Protein AF-A0A3N5FG93-F1 (afdb_monomer_lite)

Radius of gyration: 12.85 Å; chains: 1; bounding box: 32×22×36 Å

Foldseek 3Di:
DQDLQNQLVCLLVVVDALLRVLVVVVVVCVVPCVPVVPDPDDPNVVSNVQRVVLSVCSVVVNDPDSRRSPDDDDDD

Structure (mmCIF, N/CA/C/O backbone):
data_AF-A0A3N5FG93-F1
#
_entry.id   AF-A0A3N5FG93-F1
#
loop_
_atom_site.group_PDB
_atom_site.id
_atom_site.type_symbol
_atom_site.label_atom_id
_atom_site.label_alt_id
_atom_site.label_comp_id
_atom_site.label_asym_id
_atom_site.label_entity_id
_atom_site.label_seq_id
_atom_site.pdbx_PDB_ins_code
_atom_site.Cartn_x
_atom_site.Cartn_y
_atom_site.Cartn_z
_atom_site.occupancy
_atom_site.B_iso_or_equiv
_atom_site.auth_seq_id
_atom_site.auth_comp_id
_atom_site.auth_asym_id
_atom_site.auth_atom_id
_atom_site.pdbx_PDB_model_num
ATOM 1 N N . MET A 1 1 ? -7.557 10.201 -9.201 1.00 70.25 1 MET A N 1
ATOM 2 C CA . MET A 1 1 ? -6.190 10.084 -8.647 1.00 70.25 1 MET A CA 1
ATOM 3 C C . MET A 1 1 ? -6.356 9.886 -7.151 1.00 70.25 1 MET A C 1
ATOM 5 O O . MET A 1 1 ? -7.037 10.701 -6.554 1.00 70.25 1 MET A O 1
ATOM 9 N N . LEU A 1 2 ? -5.883 8.773 -6.589 1.00 93.00 2 LEU A N 1
ATOM 10 C CA . LEU A 1 2 ? -6.032 8.479 -5.158 1.00 93.00 2 LEU A CA 1
ATOM 11 C C . LEU A 1 2 ? -4.836 9.082 -4.415 1.00 93.00 2 LEU A C 1
ATOM 13 O O . LEU A 1 2 ? -3.703 8.745 -4.760 1.00 93.00 2 LEU A O 1
ATOM 17 N N . THR A 1 3 ? -5.063 9.979 -3.454 1.00 97.50 3 THR A N 1
ATOM 18 C CA . THR A 1 3 ? -3.973 10.525 -2.630 1.00 97.50 3 THR A CA 1
ATOM 19 C C . THR A 1 3 ? -3.661 9.605 -1.449 1.00 97.50 3 THR A C 1
ATOM 21 O O . THR A 1 3 ? -4.454 8.733 -1.093 1.00 97.50 3 THR A O 1
ATOM 24 N N . ILE A 1 4 ? -2.507 9.811 -0.813 1.00 97.19 4 ILE A N 1
ATOM 25 C CA . ILE A 1 4 ? -2.118 9.082 0.403 1.00 97.19 4 ILE A CA 1
ATOM 26 C C . ILE A 1 4 ? -3.102 9.312 1.561 1.00 97.19 4 ILE A C 1
ATOM 28 O O . ILE A 1 4 ? -3.439 8.377 2.285 1.00 97.19 4 ILE A O 1
ATOM 32 N N . VAL A 1 5 ? -3.611 10.542 1.694 1.00 97.38 5 VAL A N 1
ATOM 33 C CA . VAL A 1 5 ? -4.590 10.915 2.723 1.00 97.38 5 VAL A CA 1
ATOM 34 C C . VAL A 1 5 ? -5.925 10.222 2.460 1.00 97.38 5 VAL A C 1
ATOM 36 O O . VAL A 1 5 ? -6.508 9.655 3.384 1.00 97.38 5 VAL A O 1
ATOM 39 N N . ASP A 1 6 ? -6.373 10.203 1.201 1.00 97.94 6 ASP A N 1
ATOM 40 C CA . ASP A 1 6 ? -7.608 9.515 0.815 1.00 97.94 6 ASP A CA 1
ATOM 41 C C . ASP A 1 6 ? -7.497 8.008 1.046 1.00 97.94 6 ASP A C 1
ATOM 43 O O . ASP A 1 6 ? -8.397 7.418 1.634 1.00 97.94 6 ASP A O 1
ATOM 47 N N . ALA A 1 7 ? -6.382 7.384 0.653 1.00 98.19 7 ALA A N 1
ATOM 48 C CA . ALA A 1 7 ? -6.148 5.961 0.891 1.00 98.19 7 ALA A CA 1
ATOM 49 C C . ALA A 1 7 ? -6.216 5.623 2.389 1.00 98.19 7 ALA A C 1
ATOM 51 O O . ALA A 1 7 ? -6.961 4.727 2.781 1.00 98.19 7 ALA A O 1
ATOM 52 N N . GLY A 1 8 ? -5.522 6.393 3.235 1.00 98.06 8 GLY A N 1
ATOM 53 C CA . GLY A 1 8 ? -5.556 6.203 4.687 1.00 98.06 8 GLY A CA 1
ATOM 54 C C . GLY A 1 8 ? -6.955 6.387 5.287 1.00 98.06 8 GLY A C 1
ATOM 55 O O . GLY A 1 8 ? -7.353 5.631 6.174 1.00 98.06 8 GLY A O 1
ATOM 56 N N . ARG A 1 9 ? -7.741 7.352 4.788 1.00 97.88 9 ARG A N 1
ATOM 57 C CA . ARG A 1 9 ? -9.150 7.516 5.184 1.00 97.88 9 ARG A CA 1
ATOM 58 C C . ARG A 1 9 ? -9.986 6.304 4.769 1.00 97.88 9 ARG A C 1
ATOM 60 O O . ARG A 1 9 ? -10.714 5.775 5.607 1.00 97.88 9 ARG A O 1
ATOM 67 N N . LEU A 1 10 ? -9.849 5.852 3.521 1.00 98.31 10 LEU A N 1
ATOM 68 C CA . LEU A 1 10 ? -10.612 4.727 2.979 1.00 98.31 10 LEU A CA 1
ATOM 69 C C . LEU A 1 10 ? -10.317 3.421 3.726 1.00 98.31 10 LEU A C 1
ATOM 71 O O . LEU A 1 10 ? -11.250 2.672 4.018 1.00 98.31 10 LEU A O 1
ATOM 75 N N . PHE A 1 11 ? -9.058 3.195 4.117 1.00 98.56 11 PHE A N 1
ATOM 76 C CA . PHE A 1 11 ? -8.661 2.059 4.953 1.00 98.56 11 PHE A CA 1
ATOM 77 C C . PHE A 1 11 ? -9.394 2.042 6.298 1.00 98.56 11 PHE A C 1
ATOM 79 O O . PHE A 1 11 ? -9.961 1.018 6.678 1.00 98.56 11 PHE A O 1
ATOM 86 N N . ARG A 1 12 ? -9.460 3.186 6.996 1.00 97.94 12 ARG A N 1
ATOM 87 C CA . ARG A 1 12 ? -10.165 3.297 8.288 1.00 97.94 12 ARG A CA 1
ATOM 88 C C . ARG A 1 12 ? -11.679 3.146 8.147 1.00 97.94 12 ARG A C 1
ATOM 90 O O . ARG A 1 12 ? -12.313 2.556 9.015 1.00 97.94 12 ARG A O 1
ATOM 97 N N . SER A 1 13 ? -12.256 3.626 7.044 1.00 97.50 13 SER A N 1
ATOM 98 C CA . SER A 1 13 ? -13.678 3.422 6.723 1.00 97.50 13 SER A CA 1
ATOM 99 C C . SER A 1 13 ? -14.005 2.030 6.166 1.00 97.50 13 SER A C 1
ATOM 101 O O . SER A 1 13 ? -15.177 1.714 5.995 1.00 97.50 13 SER A O 1
ATOM 103 N N . ARG A 1 14 ? -12.991 1.191 5.894 1.00 96.62 14 ARG A N 1
ATOM 104 C CA . ARG A 1 14 ? -13.111 -0.137 5.257 1.00 96.62 14 ARG A CA 1
ATOM 105 C C . ARG A 1 14 ? -13.672 -0.125 3.828 1.00 96.62 14 ARG A C 1
ATOM 107 O O . ARG A 1 14 ? -14.043 -1.170 3.306 1.00 96.62 14 ARG A O 1
ATOM 114 N N . GLU A 1 15 ? -13.693 1.034 3.180 1.00 98.06 15 GLU A N 1
ATOM 115 C CA . GLU A 1 15 ? -14.080 1.196 1.771 1.00 98.06 15 GLU A CA 1
ATOM 116 C C . GLU A 1 15 ? -12.970 0.739 0.806 1.00 98.06 15 GLU A C 1
ATOM 118 O O . GLU A 1 15 ? -13.224 0.439 -0.359 1.00 98.06 15 GLU A O 1
ATOM 123 N N . LEU A 1 16 ? -11.731 0.665 1.295 1.00 98.00 16 LEU A N 1
ATOM 124 C CA . LEU A 1 16 ? -10.573 0.124 0.591 1.00 98.00 16 LEU A CA 1
ATOM 125 C C . LEU A 1 16 ? -9.733 -0.686 1.580 1.00 98.00 16 LEU A C 1
ATOM 127 O O . LEU A 1 16 ? -9.665 -0.333 2.755 1.00 98.00 16 LEU A O 1
ATOM 131 N N . SER A 1 17 ? -9.065 -1.741 1.116 1.00 98.25 17 SER A N 1
ATOM 132 C CA . SER A 1 17 ? -8.121 -2.503 1.937 1.00 98.25 17 SER A CA 1
ATOM 133 C C . SER A 1 17 ? -6.667 -2.250 1.501 1.00 98.25 17 SER A C 1
ATOM 135 O O . SER A 1 17 ? -6.425 -2.046 0.303 1.00 98.25 17 SER A O 1
ATOM 137 N N . PRO A 1 18 ? -5.689 -2.273 2.430 1.00 98.69 18 PRO A N 1
ATOM 138 C CA . PRO A 1 18 ? -4.268 -2.231 2.089 1.00 98.69 18 PRO A CA 1
ATOM 139 C C . PRO A 1 18 ? -3.863 -3.290 1.057 1.00 98.69 18 PRO A C 1
ATOM 141 O O . PRO A 1 18 ? -3.138 -2.967 0.118 1.00 98.69 18 PRO A O 1
ATOM 144 N N . GLU A 1 19 ? -4.381 -4.520 1.170 1.00 98.69 19 GLU A N 1
ATOM 145 C CA . GLU A 1 19 ? -4.099 -5.617 0.230 1.00 98.69 19 GLU A CA 1
ATOM 146 C C . GLU A 1 19 ? -4.526 -5.242 -1.196 1.00 98.69 19 GLU A C 1
ATOM 148 O O . GLU A 1 19 ? -3.753 -5.377 -2.143 1.00 98.69 19 GLU A O 1
ATOM 153 N N . THR A 1 20 ? -5.730 -4.676 -1.339 1.00 98.44 20 THR A N 1
ATOM 154 C CA . THR A 1 20 ? -6.273 -4.240 -2.634 1.00 98.44 20 THR A CA 1
ATOM 155 C C . THR A 1 20 ? -5.402 -3.157 -3.271 1.00 98.44 20 THR A C 1
ATOM 157 O O . THR A 1 20 ? -5.168 -3.164 -4.482 1.00 98.44 20 THR A O 1
ATOM 160 N N . LEU A 1 21 ? -4.925 -2.198 -2.469 1.00 98.31 21 LEU A N 1
ATOM 161 C CA . LEU A 1 21 ? -4.092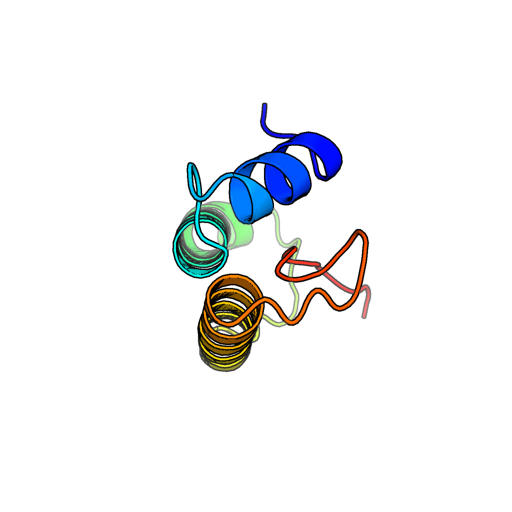 -1.114 -2.982 1.00 98.31 21 LEU A CA 1
ATOM 162 C C . LEU A 1 21 ? -2.689 -1.601 -3.369 1.00 98.31 21 LEU A C 1
ATOM 164 O O . LEU A 1 21 ? -2.168 -1.158 -4.394 1.00 98.31 21 LEU A O 1
ATOM 168 N N . VAL A 1 22 ? -2.098 -2.510 -2.585 1.00 98.50 22 VAL A N 1
ATOM 169 C CA . VAL A 1 22 ? -0.797 -3.115 -2.900 1.00 98.50 22 VAL A CA 1
ATOM 170 C C . VAL A 1 22 ? -0.857 -3.896 -4.204 1.00 98.50 22 VAL A C 1
ATOM 172 O O . VAL A 1 22 ? -0.063 -3.593 -5.091 1.00 98.50 22 VAL A O 1
ATOM 175 N N . GLU A 1 23 ? -1.819 -4.806 -4.385 1.00 98.56 23 GLU A N 1
ATOM 176 C CA . GLU A 1 23 ? -1.923 -5.573 -5.639 1.00 98.56 23 GLU A CA 1
ATOM 177 C C . GLU A 1 23 ? -2.047 -4.654 -6.856 1.00 98.56 23 GLU A C 1
ATOM 179 O O . GLU A 1 23 ? -1.325 -4.807 -7.840 1.00 98.56 23 GLU A O 1
ATOM 184 N N . LYS A 1 24 ? -2.872 -3.605 -6.754 1.00 97.88 24 LYS A N 1
ATOM 185 C CA . LYS A 1 24 ? -3.034 -2.623 -7.832 1.00 97.88 24 LYS A CA 1
ATOM 186 C C . LYS A 1 24 ? -1.719 -1.939 -8.218 1.00 97.88 24 LYS A C 1
ATOM 188 O O . LYS A 1 24 ? -1.502 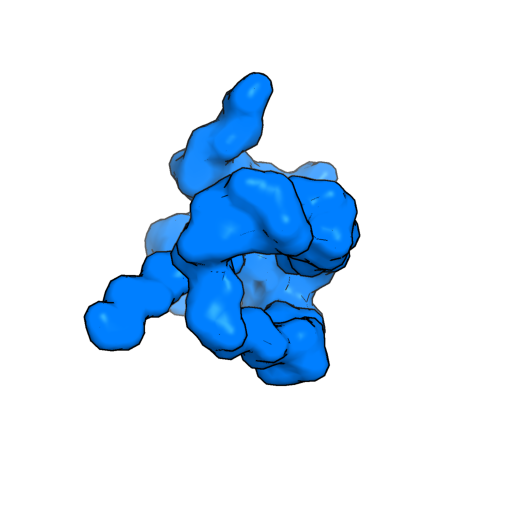-1.648 -9.399 1.00 97.88 24 LYS A O 1
ATOM 193 N N . TYR A 1 25 ? -0.860 -1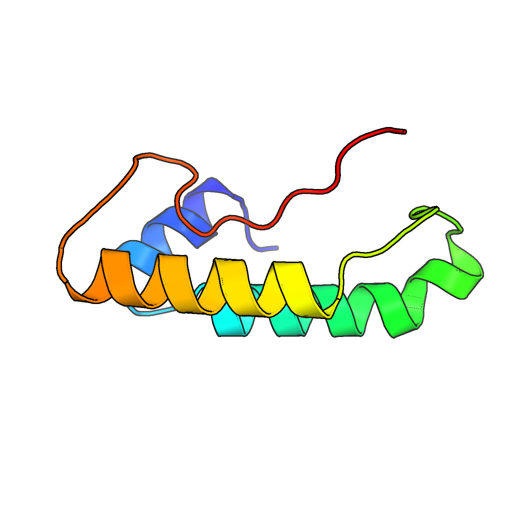.622 -7.250 1.00 97.88 25 TYR A N 1
ATOM 194 C CA . TYR A 1 25 ? 0.435 -1.011 -7.543 1.00 97.88 25 TYR A CA 1
ATOM 195 C C . TYR A 1 25 ? 1.467 -2.024 -8.024 1.00 97.88 25 TYR A C 1
ATOM 197 O O . TYR A 1 25 ? 2.199 -1.698 -8.954 1.00 97.88 25 TYR A O 1
ATOM 205 N N . LEU A 1 26 ? 1.480 -3.242 -7.484 1.00 98.56 26 LEU A N 1
ATOM 206 C CA . LEU A 1 26 ? 2.319 -4.333 -7.976 1.00 98.56 26 LEU A CA 1
ATOM 207 C C . LEU A 1 26 ? 2.012 -4.635 -9.456 1.00 98.56 26 LEU A C 1
ATOM 209 O O . LEU A 1 26 ? 2.925 -4.639 -10.284 1.00 98.56 26 LEU A O 1
ATOM 213 N N . ASP A 1 27 ? 0.739 -4.742 -9.839 1.00 98.56 27 ASP A N 1
ATOM 214 C CA . ASP A 1 27 ? 0.332 -4.915 -11.242 1.00 98.56 27 ASP A CA 1
ATOM 215 C C . ASP A 1 27 ? 0.795 -3.757 -12.133 1.00 98.56 27 ASP A C 1
ATOM 217 O O . ASP A 1 27 ? 1.285 -3.950 -13.252 1.00 98.56 27 ASP A O 1
ATOM 221 N N . ARG A 1 28 ? 0.690 -2.523 -11.628 1.00 97.62 28 ARG A N 1
ATOM 222 C CA . ARG A 1 28 ? 1.150 -1.337 -12.354 1.00 97.62 28 ARG A CA 1
ATOM 223 C C . ARG A 1 28 ? 2.668 -1.327 -12.517 1.00 97.62 28 ARG A C 1
ATOM 225 O O . ARG A 1 28 ? 3.140 -0.982 -13.598 1.00 97.62 28 ARG A O 1
ATOM 232 N N . ILE A 1 29 ? 3.420 -1.699 -11.484 1.00 98.31 29 ILE A N 1
ATOM 233 C CA . ILE A 1 29 ? 4.880 -1.823 -11.533 1.00 98.31 29 ILE A CA 1
ATOM 234 C C . ILE A 1 29 ? 5.260 -2.876 -12.572 1.00 98.31 29 ILE A C 1
ATOM 236 O O . ILE A 1 29 ? 6.052 -2.582 -13.464 1.00 98.31 29 ILE A O 1
ATOM 240 N N . LYS A 1 30 ? 4.625 -4.053 -12.538 1.00 98.44 30 LYS A N 1
ATOM 241 C CA . LYS A 1 30 ? 4.862 -5.138 -13.499 1.00 98.44 30 LYS A CA 1
ATOM 242 C C . LYS A 1 30 ? 4.676 -4.676 -14.946 1.00 98.44 30 LYS A C 1
ATOM 244 O O . LYS A 1 30 ? 5.474 -5.024 -15.811 1.00 98.44 30 LYS A O 1
ATOM 249 N N . LEU A 1 31 ? 3.645 -3.871 -15.206 1.00 98.50 31 LEU A N 1
ATOM 250 C CA . LEU A 1 31 ? 3.341 -3.366 -16.545 1.00 98.50 31 LEU A CA 1
ATOM 251 C C . LEU A 1 31 ? 4.246 -2.201 -16.987 1.00 98.50 31 LEU A C 1
ATOM 253 O O . LEU A 1 31 ? 4.575 -2.095 -18.169 1.00 98.50 31 LEU A O 1
ATOM 257 N N . GLN A 1 32 ? 4.594 -1.289 -16.077 1.00 98.50 32 GLN A N 1
ATOM 258 C CA . GLN A 1 32 ? 5.193 0.006 -16.428 1.00 98.50 32 GLN A CA 1
ATOM 259 C C . GLN A 1 32 ? 6.700 0.076 -16.172 1.00 98.50 32 GLN A C 1
ATOM 261 O O . GLN A 1 32 ? 7.403 0.770 -16.908 1.00 98.50 32 GLN A O 1
ATOM 266 N N . ASN A 1 33 ? 7.217 -0.638 -15.169 1.00 98.12 33 ASN A N 1
ATOM 267 C CA . ASN A 1 33 ? 8.634 -0.575 -14.819 1.00 98.12 33 ASN A CA 1
ATOM 268 C C . ASN A 1 33 ? 9.577 -0.978 -15.967 1.00 98.12 33 ASN A C 1
ATOM 270 O O . ASN A 1 33 ? 10.592 -0.307 -16.110 1.00 98.12 33 ASN A O 1
ATOM 274 N N . PRO A 1 34 ? 9.249 -1.936 -16.865 1.00 98.00 34 PRO A N 1
ATOM 275 C CA . PRO A 1 34 ? 10.102 -2.226 -18.024 1.00 98.00 34 PRO A CA 1
ATOM 276 C C . PRO A 1 34 ? 10.335 -1.031 -18.962 1.00 98.00 34 PRO A C 1
ATOM 278 O O . PRO A 1 34 ? 11.301 -1.022 -19.716 1.00 98.00 34 PRO A O 1
ATOM 281 N N . LYS A 1 35 ? 9.443 -0.030 -18.942 1.00 98.31 35 LYS A N 1
ATOM 282 C CA . LYS A 1 35 ? 9.558 1.194 -19.750 1.00 98.31 35 LYS A CA 1
ATOM 283 C C . LYS A 1 35 ? 10.143 2.361 -18.964 1.00 98.31 35 LYS A C 1
ATOM 285 O O . LYS A 1 35 ? 10.859 3.176 -19.531 1.00 98.31 35 LYS A O 1
ATOM 290 N N . LEU A 1 36 ? 9.777 2.472 -17.688 1.00 97.94 36 LEU A N 1
ATOM 291 C CA . LEU A 1 36 ? 10.150 3.604 -16.838 1.00 97.94 36 LEU A CA 1
ATOM 292 C C . LEU A 1 36 ? 11.491 3.406 -16.132 1.00 97.94 36 LEU A C 1
ATOM 294 O O . LEU A 1 36 ? 12.133 4.396 -15.804 1.00 97.94 36 LEU A O 1
ATOM 298 N N . ASN A 1 37 ? 11.883 2.153 -15.887 1.00 96.75 37 ASN A N 1
ATOM 299 C CA . ASN A 1 37 ? 13.063 1.777 -15.112 1.00 96.75 37 ASN A CA 1
ATOM 300 C C . ASN A 1 37 ? 13.157 2.543 -13.777 1.00 96.75 37 ASN A C 1
ATOM 302 O O . ASN A 1 37 ? 14.183 3.136 -13.455 1.00 96.75 37 ASN A O 1
ATOM 306 N N . ALA A 1 38 ? 12.039 2.598 -13.047 1.00 97.06 38 ALA A N 1
ATOM 307 C CA . ALA A 1 38 ? 11.882 3.402 -11.836 1.00 97.06 38 ALA A CA 1
ATOM 308 C C . ALA A 1 38 ? 12.162 2.619 -10.543 1.00 97.06 38 ALA A C 1
ATOM 310 O O . ALA A 1 38 ? 12.455 3.229 -9.522 1.00 97.06 38 ALA A O 1
ATOM 311 N N . PHE A 1 39 ? 12.044 1.292 -10.579 1.00 97.25 39 PHE A N 1
ATOM 312 C CA . PHE A 1 39 ? 12.352 0.399 -9.465 1.00 97.25 39 PHE A CA 1
ATOM 313 C C . PHE A 1 39 ? 13.523 -0.501 -9.845 1.00 97.25 39 PHE A C 1
ATOM 315 O O . PHE A 1 39 ? 13.428 -1.217 -10.848 1.00 97.25 39 PHE A O 1
ATOM 322 N N . TYR A 1 40 ? 14.576 -0.483 -9.028 1.00 95.94 40 TYR A N 1
ATOM 323 C CA . TYR A 1 40 ? 15.677 -1.443 -9.100 1.00 95.94 40 TYR A CA 1
ATOM 324 C C . TYR A 1 40 ? 15.236 -2.819 -8.587 1.00 95.94 40 TYR A C 1
ATOM 326 O O . TYR A 1 40 ? 15.322 -3.814 -9.304 1.00 95.94 40 TYR A O 1
ATOM 334 N N . GLU A 1 41 ? 14.672 -2.854 -7.380 1.00 97.25 41 GLU A N 1
ATOM 335 C CA . GLU A 1 41 ? 14.146 -4.058 -6.745 1.00 97.25 41 GLU A CA 1
ATOM 336 C C . GLU A 1 41 ? 12.726 -3.811 -6.229 1.00 97.25 41 GLU A C 1
ATOM 338 O O . GLU A 1 41 ? 12.367 -2.706 -5.815 1.00 97.25 41 GLU A O 1
ATOM 343 N N . VAL A 1 42 ? 11.889 -4.845 -6.298 1.00 98.06 42 VAL A N 1
ATOM 344 C CA . VAL A 1 42 ? 10.501 -4.803 -5.837 1.00 98.06 42 VAL A CA 1
ATOM 345 C C . VAL A 1 42 ? 10.284 -5.995 -4.916 1.00 98.06 42 VAL A C 1
ATOM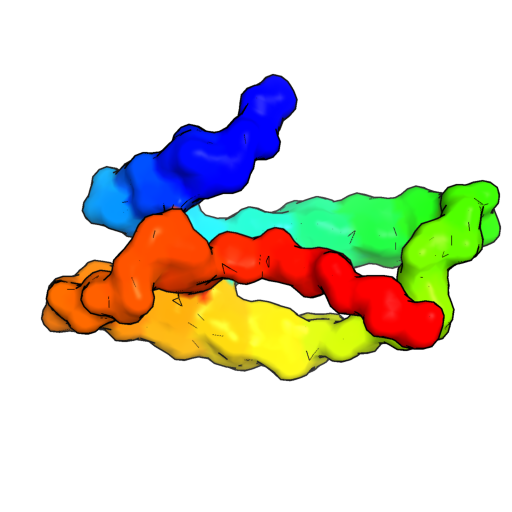 347 O O . VAL A 1 42 ? 10.396 -7.139 -5.350 1.00 98.06 42 VAL A O 1
ATOM 350 N N . PHE A 1 43 ? 9.940 -5.725 -3.659 1.00 97.88 43 PHE A N 1
ATOM 351 C CA . PHE A 1 43 ? 9.652 -6.744 -2.646 1.00 97.88 43 PHE A CA 1
ATOM 352 C C . PHE A 1 43 ? 8.214 -7.260 -2.785 1.00 97.88 43 PHE A C 1
ATOM 354 O O . PHE A 1 43 ? 7.305 -6.848 -2.061 1.00 97.88 43 PHE A O 1
ATOM 361 N N . TRP A 1 44 ? 7.978 -8.082 -3.810 1.00 98.25 44 TRP A N 1
ATOM 362 C CA . TRP A 1 44 ? 6.641 -8.514 -4.227 1.00 98.25 44 TRP A CA 1
ATOM 363 C C . TRP A 1 44 ? 5.859 -9.224 -3.122 1.00 98.25 44 TRP A C 1
ATOM 365 O O . TRP A 1 44 ? 4.677 -8.938 -2.930 1.00 98.25 44 TRP A O 1
ATOM 375 N N . ASP A 1 45 ? 6.497 -10.153 -2.420 1.00 98.50 45 ASP A N 1
ATOM 376 C CA . ASP A 1 45 ? 5.819 -11.006 -1.445 1.00 98.50 45 ASP A CA 1
ATOM 377 C C . ASP A 1 45 ? 5.765 -10.331 -0.075 1.00 98.50 45 ASP A C 1
ATOM 379 O O . ASP A 1 45 ? 4.737 -10.357 0.603 1.00 98.50 45 ASP A O 1
ATOM 383 N N . GLU A 1 46 ? 6.820 -9.615 0.300 1.00 98.56 46 GLU A N 1
ATOM 384 C CA . GLU A 1 46 ? 6.891 -8.847 1.536 1.00 98.56 46 GLU A CA 1
ATOM 385 C C . GLU A 1 46 ? 5.869 -7.708 1.541 1.00 98.56 46 GLU A C 1
ATOM 387 O O . GLU A 1 46 ? 5.207 -7.486 2.556 1.00 98.56 46 GLU A O 1
ATOM 392 N N . ALA A 1 47 ? 5.670 -7.024 0.406 1.00 98.62 47 ALA A N 1
ATOM 393 C CA . ALA A 1 47 ? 4.639 -5.997 0.286 1.00 98.62 47 ALA A CA 1
ATOM 394 C C . ALA A 1 47 ? 3.232 -6.576 0.511 1.00 98.62 47 ALA A C 1
ATOM 396 O O . ALA A 1 47 ? 2.414 -5.952 1.190 1.00 98.62 47 ALA A O 1
ATOM 397 N N . ARG A 1 48 ? 2.952 -7.779 -0.010 1.00 98.75 48 ARG A N 1
ATOM 398 C CA . ARG A 1 48 ? 1.671 -8.478 0.199 1.00 98.75 48 ARG A CA 1
ATOM 399 C C . ARG A 1 48 ? 1.472 -8.880 1.652 1.00 98.75 48 ARG A C 1
ATOM 401 O O . ARG A 1 48 ? 0.405 -8.629 2.214 1.00 98.75 48 ARG A O 1
ATOM 408 N N . LEU A 1 49 ? 2.498 -9.465 2.268 1.00 98.81 49 LEU A N 1
ATOM 409 C CA . LEU A 1 49 ? 2.466 -9.868 3.674 1.00 98.81 49 LEU A CA 1
ATOM 410 C C . LEU A 1 49 ? 2.254 -8.659 4.594 1.00 98.81 49 LEU A C 1
ATOM 412 O O . LEU A 1 49 ? 1.376 -8.693 5.458 1.00 98.81 49 LEU A O 1
ATOM 416 N N . ALA A 1 50 ? 2.983 -7.565 4.364 1.00 98.69 50 ALA A N 1
ATOM 417 C CA . ALA A 1 50 ? 2.829 -6.328 5.122 1.00 98.69 50 ALA A CA 1
ATOM 418 C C . ALA A 1 50 ? 1.429 -5.712 4.951 1.00 98.69 50 ALA A C 1
ATOM 420 O O . ALA A 1 50 ? 0.840 -5.238 5.924 1.00 98.69 50 ALA A O 1
ATOM 421 N N . ALA A 1 51 ? 0.859 -5.758 3.742 1.00 98.81 51 ALA A N 1
ATOM 422 C CA . ALA A 1 51 ? -0.500 -5.285 3.490 1.00 98.81 51 ALA A CA 1
ATOM 423 C C . ALA A 1 51 ? -1.548 -6.114 4.242 1.00 98.81 51 ALA A C 1
ATOM 425 O O . ALA A 1 51 ? -2.433 -5.550 4.889 1.00 98.81 51 ALA A O 1
ATOM 426 N N . ALA A 1 52 ? -1.428 -7.445 4.197 1.00 98.81 52 ALA A N 1
ATOM 427 C CA . ALA A 1 52 ? -2.328 -8.357 4.897 1.00 98.81 52 ALA A CA 1
ATOM 428 C C . ALA A 1 52 ? -2.265 -8.154 6.418 1.00 98.81 52 ALA A C 1
ATOM 430 O O . ALA A 1 52 ? -3.303 -8.123 7.087 1.00 98.81 52 ALA A O 1
ATOM 431 N N . GLN A 1 53 ? -1.060 -7.948 6.959 1.00 98.81 53 GLN A N 1
ATOM 432 C CA . GLN A 1 53 ? -0.871 -7.613 8.366 1.00 98.81 53 GLN A CA 1
ATOM 433 C C . GLN A 1 53 ? -1.537 -6.278 8.716 1.00 98.81 53 GLN A C 1
ATOM 435 O O . GLN A 1 53 ? -2.360 -6.241 9.629 1.00 98.81 53 GLN A O 1
ATOM 440 N N . ALA A 1 54 ? -1.243 -5.206 7.973 1.00 98.75 54 ALA A N 1
ATOM 441 C CA . ALA A 1 54 ? -1.806 -3.881 8.236 1.00 98.75 54 ALA A CA 1
ATOM 442 C C . ALA A 1 54 ? -3.338 -3.892 8.195 1.00 98.75 54 ALA A C 1
ATOM 444 O O . ALA A 1 54 ? -4.013 -3.304 9.039 1.00 98.75 54 ALA A O 1
ATOM 445 N N . ALA A 1 55 ? -3.911 -4.613 7.237 1.00 98.69 55 ALA A N 1
ATOM 446 C CA . ALA A 1 55 ? -5.348 -4.765 7.138 1.00 98.69 55 ALA A CA 1
ATOM 447 C C . ALA A 1 55 ? -5.933 -5.562 8.311 1.00 98.69 55 ALA A C 1
ATOM 449 O O . ALA A 1 55 ? -6.991 -5.203 8.826 1.00 98.69 55 ALA A O 1
ATOM 450 N N . SER A 1 56 ? -5.255 -6.621 8.764 1.00 98.62 56 SER A N 1
ATOM 451 C CA . SER A 1 56 ? -5.659 -7.377 9.953 1.00 98.62 56 SER A CA 1
ATOM 452 C C . SER A 1 56 ? -5.648 -6.510 11.210 1.00 98.62 56 SER A C 1
ATOM 454 O O . SER A 1 56 ? -6.599 -6.548 11.988 1.00 98.62 56 SER A O 1
ATOM 456 N N . GLU A 1 57 ? -4.607 -5.702 11.389 1.00 98.69 57 GLU A N 1
ATOM 457 C CA . GLU A 1 57 ? -4.464 -4.796 12.528 1.00 98.69 57 GLU A CA 1
ATOM 458 C C . GLU A 1 57 ? -5.516 -3.677 12.502 1.00 98.69 57 GLU A C 1
ATOM 460 O O . GLU A 1 57 ? -6.201 -3.447 13.497 1.00 98.69 57 GLU A O 1
ATOM 465 N N . LEU A 1 58 ? -5.759 -3.051 11.346 1.00 98.44 58 LEU A N 1
ATOM 466 C CA . LEU A 1 58 ? -6.840 -2.069 11.201 1.00 98.44 58 LEU A CA 1
ATOM 467 C C . LEU A 1 58 ? -8.222 -2.689 11.461 1.00 98.44 58 LEU A C 1
ATOM 469 O O . LEU A 1 58 ? -9.080 -2.061 12.086 1.00 98.44 58 LEU A O 1
ATOM 473 N N . ARG A 1 59 ? -8.453 -3.937 11.029 1.00 97.00 59 ARG A N 1
ATOM 474 C CA . ARG A 1 59 ? -9.700 -4.667 11.317 1.00 97.00 59 ARG A CA 1
ATOM 475 C C . ARG A 1 59 ? -9.875 -4.947 12.810 1.00 97.00 59 ARG A C 1
ATOM 477 O O . ARG A 1 59 ? -11.011 -4.877 13.278 1.00 97.00 59 ARG A O 1
ATOM 484 N N . SER A 1 60 ? -8.792 -5.221 13.540 1.00 97.88 60 SER A N 1
ATOM 485 C CA . SER A 1 60 ? -8.813 -5.437 14.993 1.00 97.88 60 SER A CA 1
ATOM 486 C C . SER A 1 60 ? -8.807 -4.143 15.819 1.00 97.88 60 SER A C 1
ATOM 488 O O . SER A 1 60 ? -8.887 -4.208 17.043 1.00 97.88 60 SER A O 1
ATOM 490 N N . GLY A 1 61 ? -8.761 -2.973 15.171 1.00 97.88 61 GLY A N 1
ATOM 491 C CA . GLY A 1 61 ? -8.762 -1.664 15.829 1.00 97.88 61 GLY A CA 1
ATOM 492 C C . GLY A 1 61 ? -7.374 -1.158 16.232 1.00 97.88 61 GLY A C 1
ATOM 493 O O . GLY A 1 61 ? -7.273 -0.099 16.848 1.00 97.88 61 GLY A O 1
ATOM 494 N N . LEU A 1 62 ? -6.304 -1.872 15.873 1.00 98.56 62 LEU A N 1
ATOM 495 C CA . LEU A 1 62 ? -4.937 -1.400 16.049 1.00 98.56 62 LEU A CA 1
ATOM 496 C C . LEU A 1 62 ? -4.556 -0.468 14.890 1.00 98.56 62 LEU A C 1
ATOM 498 O O . LEU A 1 62 ? -4.161 -0.911 13.813 1.00 98.56 62 LEU A O 1
ATOM 502 N N . ASP A 1 63 ? -4.645 0.841 15.119 1.00 98.19 63 ASP A N 1
ATOM 503 C CA . ASP A 1 63 ? -4.160 1.855 14.179 1.00 98.19 63 ASP A CA 1
ATOM 504 C C . ASP A 1 63 ? -2.761 2.350 14.590 1.00 98.19 63 ASP A C 1
ATOM 506 O O . ASP A 1 63 ? -2.587 2.965 15.641 1.00 98.19 63 ASP A O 1
ATOM 510 N N . ARG A 1 64 ? -1.749 2.081 13.754 1.00 97.88 64 ARG A N 1
ATOM 511 C CA . ARG A 1 64 ? -0.355 2.514 13.949 1.00 97.88 64 ARG A CA 1
ATOM 512 C C . ARG A 1 64 ? -0.101 3.961 13.516 1.00 97.88 64 ARG A C 1
ATOM 514 O O . ARG A 1 64 ? 1.024 4.439 13.643 1.00 97.88 64 ARG A O 1
ATOM 521 N N . GLY A 1 65 ? -1.113 4.656 12.997 1.00 97.31 65 GLY A N 1
ATOM 522 C CA . GLY A 1 65 ? -1.053 6.074 12.669 1.00 97.31 65 GLY A CA 1
ATOM 523 C C . GLY A 1 65 ? -1.302 6.391 11.190 1.00 97.31 65 GLY A C 1
ATOM 524 O O . GLY A 1 65 ? -1.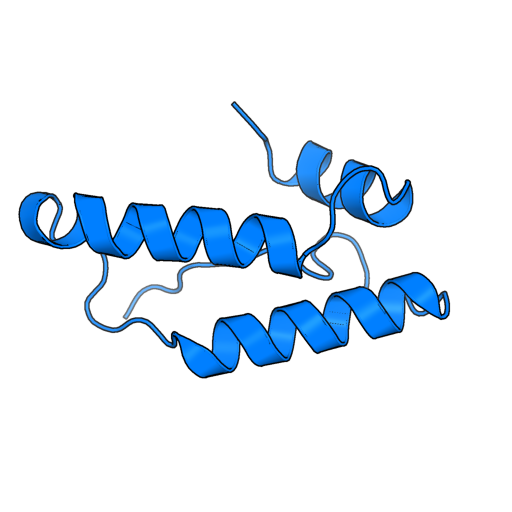806 5.566 10.424 1.00 97.31 65 GLY A O 1
ATOM 525 N N . PRO A 1 66 ? -0.960 7.618 10.751 1.00 95.81 66 PRO A N 1
ATOM 526 C CA . PRO A 1 66 ? -1.398 8.161 9.464 1.00 95.81 66 PRO A CA 1
ATOM 527 C C . PRO A 1 66 ? -1.034 7.326 8.232 1.00 95.81 66 PRO A C 1
ATOM 529 O O . PRO A 1 66 ? -1.790 7.344 7.263 1.00 95.81 66 PRO A O 1
ATOM 532 N N . LEU A 1 67 ? 0.086 6.600 8.281 1.00 97.50 67 LEU A N 1
ATOM 533 C CA . LEU A 1 67 ? 0.627 5.819 7.165 1.00 97.50 67 LEU A CA 1
ATOM 534 C C . LEU A 1 67 ? 0.354 4.311 7.268 1.00 97.50 67 LEU A C 1
ATOM 536 O O . LEU A 1 67 ? 0.890 3.543 6.472 1.00 97.50 67 LEU A O 1
ATOM 540 N N . HIS A 1 68 ? -0.453 3.864 8.234 1.00 98.50 68 HIS A N 1
ATOM 541 C CA . HIS A 1 68 ? -0.710 2.441 8.425 1.00 98.50 68 HIS A CA 1
ATOM 542 C C . HIS A 1 68 ? -1.344 1.811 7.168 1.00 98.50 68 HIS A C 1
ATOM 544 O O . HIS A 1 68 ? -2.436 2.196 6.753 1.00 98.50 68 HIS A O 1
ATOM 550 N N . GLY A 1 69 ? -0.636 0.855 6.553 1.00 98.12 69 GLY A N 1
ATOM 551 C CA . GLY A 1 69 ? -1.064 0.148 5.340 1.00 98.12 69 GLY A CA 1
ATOM 552 C C . GLY A 1 69 ? -0.758 0.868 4.023 1.00 98.12 69 GLY A C 1
ATOM 553 O O . GLY A 1 69 ? -1.125 0.363 2.964 1.00 98.12 69 GLY A O 1
ATOM 554 N N . ILE A 1 70 ? -0.107 2.037 4.052 1.00 98.44 70 ILE A N 1
ATOM 555 C CA . ILE A 1 70 ? 0.253 2.775 2.838 1.00 98.44 70 ILE A CA 1
ATOM 556 C C . ILE A 1 70 ? 1.483 2.136 2.164 1.00 98.44 70 ILE A C 1
ATOM 558 O O . ILE A 1 70 ? 2.532 2.037 2.801 1.00 98.44 70 ILE A O 1
ATOM 562 N N . PRO A 1 71 ? 1.408 1.773 0.870 1.00 97.62 71 PRO A N 1
ATOM 563 C CA . PRO A 1 71 ? 2.566 1.308 0.109 1.00 97.62 71 PRO A CA 1
ATOM 564 C C . PRO A 1 71 ? 3.553 2.450 -0.150 1.00 97.62 71 PRO A C 1
ATOM 566 O O . PRO A 1 71 ? 3.1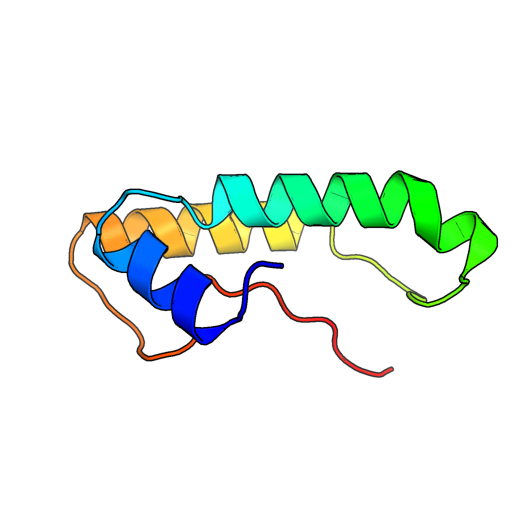40 3.552 -0.521 1.00 97.62 71 PRO A O 1
ATOM 569 N N . ILE A 1 72 ? 4.852 2.181 -0.018 1.00 97.00 72 ILE A N 1
ATOM 570 C CA . ILE A 1 72 ? 5.918 3.154 -0.280 1.00 97.00 72 ILE A CA 1
ATOM 571 C C . ILE A 1 72 ? 6.990 2.554 -1.192 1.00 97.00 72 ILE A C 1
ATOM 573 O O . ILE A 1 72 ? 7.275 1.362 -1.125 1.00 97.00 72 ILE A O 1
ATOM 577 N N . GLY A 1 73 ? 7.585 3.395 -2.036 1.00 96.00 73 GLY A N 1
ATOM 578 C CA . GLY A 1 73 ? 8.866 3.115 -2.681 1.00 96.00 73 GLY A CA 1
ATOM 579 C C . GLY A 1 73 ? 9.967 3.847 -1.922 1.00 96.00 73 GLY A C 1
ATOM 580 O O . GLY A 1 73 ? 9.760 4.984 -1.494 1.00 96.00 73 GLY A O 1
ATOM 581 N N . VAL A 1 74 ? 11.113 3.201 -1.739 1.00 95.44 74 VAL A N 1
ATOM 582 C CA . VAL A 1 74 ? 12.275 3.779 -1.057 1.00 95.44 74 VAL A CA 1
ATOM 583 C C . VAL A 1 74 ? 13.398 3.910 -2.072 1.00 95.44 74 VAL A C 1
ATOM 585 O O . VAL A 1 74 ? 13.570 3.030 -2.909 1.00 95.44 74 VAL A O 1
ATOM 588 N N . LYS A 1 75 ? 14.118 5.032 -2.011 1.00 92.88 75 LYS A N 1
ATOM 589 C CA . LYS A 1 75 ? 15.299 5.250 -2.837 1.00 92.88 75 LYS A CA 1
ATOM 590 C C . LYS A 1 75 ? 16.435 4.339 -2.362 1.00 92.88 75 LYS A C 1
ATOM 592 O O . LYS A 1 75 ? 16.752 4.337 -1.173 1.00 92.88 75 LYS A O 1
ATOM 597 N N . ASP A 1 76 ? 17.029 3.650 -3.319 1.00 80.44 76 ASP A N 1
ATOM 598 C CA . ASP A 1 76 ? 18.303 2.941 -3.265 1.00 80.44 76 ASP A CA 1
ATOM 599 C C . ASP A 1 76 ? 19.527 3.882 -3.304 1.00 80.44 76 ASP A C 1
ATOM 601 O O . ASP A 1 76 ? 19.493 4.949 -3.975 1.00 80.44 76 ASP A O 1
#

pLDDT: mean 97.25, std 3.85, range [70.25, 98.81]

Secondary structure (DSSP, 8-state):
---HHHHHHHHHHTSS-HHHHHHHHHHHHHHHHHHH---S---HHHHHHHHHHHHHHHHHT----TTTT-------

Sequence (76 aa):
MLTIVDAGRLFRSRELSPETLVEKYLDRIKLQNPKLNAFYEVFWDEARLAAAQAASELRSGLDRGPLHGIPIGVKD